Protein AF-A0A1Q4DR49-F1 (afdb_monomer)

Nearest PDB structures (foldseek):
  3uid-assembly2_B  TM=7.063E-01  e=3.836E-02  Mycolicibacterium smegmatis MC2 155
  3q64-assembly1_A-2  TM=7.731E-01  e=1.092E-01  Mesorhizobium loti
  3rd6-assembly2_A  TM=6.400E-01  e=5.640E-02  Mesorhizobium loti
  2ldk-assembly1_A  TM=7.151E-01  e=2.942E-01  Paenarthrobacter aurescens TC1
  4d0u-assembly1_A  TM=2.48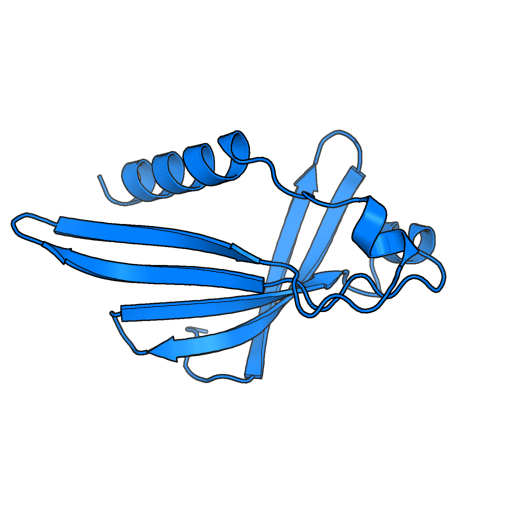2E-01  e=1.535E+00  Snake adenovirus 1

pLDDT: mean 94.17, std 4.78, range [71.62, 98.56]

Sequence (114 aa):
VPIRAIGQVFTMNMHQDALGDYRMVNSVTALVPDARIGWAPKMDPTCELAGKLGDMDASGHTFTYDLREVEGGTEVTQTYEWMSVKDEEFLKMFPLVSEEQLAGTLDRIESAVS

Foldseek 3Di:
DDDDDFQDWDKDWDADPVQGIFMWIWTWHDDDPQFKTKIKTDGDCPTPVVVVCPPFGLTQKMWMWGWDDDVPGIDIDIDTDRPGPDGPVNVVCPPPADPVNVVVVVVVVVVVVD

Mean predicted aligned error: 3.27 Å

Structure (mmCIF, N/CA/C/O backbone):
data_AF-A0A1Q4DR49-F1
#
_entry.id   AF-A0A1Q4DR49-F1
#
loop_
_atom_site.group_PDB
_atom_site.id
_atom_site.type_symbol
_atom_site.label_atom_id
_atom_site.label_alt_id
_atom_site.label_comp_id
_atom_site.label_asym_id
_atom_site.label_entity_id
_atom_site.label_seq_id
_atom_site.pdbx_PDB_ins_code
_atom_site.Cartn_x
_atom_site.Cartn_y
_atom_site.Cartn_z
_atom_site.occupancy
_atom_site.B_iso_or_equiv
_atom_site.auth_seq_id
_atom_site.auth_comp_id
_atom_site.auth_asym_id
_atom_site.auth_atom_id
_atom_site.pdbx_PDB_model_num
ATOM 1 N N . VAL A 1 1 ? -17.355 -4.847 -6.365 1.00 71.62 1 VAL A N 1
ATOM 2 C CA . VAL A 1 1 ? -17.745 -5.833 -5.322 1.00 71.62 1 VAL A CA 1
ATOM 3 C C . VAL A 1 1 ? -16.883 -5.597 -4.094 1.00 71.62 1 VAL A C 1
ATOM 5 O O . VAL A 1 1 ? -15.723 -5.259 -4.295 1.00 71.62 1 VAL A O 1
ATOM 8 N N . PRO A 1 2 ? -17.413 -5.742 -2.869 1.00 88.94 2 PRO A N 1
ATOM 9 C CA . PRO A 1 2 ? -16.619 -5.599 -1.649 1.00 88.94 2 PRO A CA 1
ATOM 10 C C . PRO A 1 2 ? -15.455 -6.600 -1.590 1.00 88.94 2 PRO A C 1
ATOM 12 O O . PRO A 1 2 ? -15.529 -7.677 -2.191 1.00 88.94 2 PRO A O 1
ATOM 15 N N . ILE A 1 3 ? -14.403 -6.254 -0.850 1.00 93.31 3 ILE A N 1
ATOM 16 C CA . ILE A 1 3 ? -13.302 -7.169 -0.525 1.00 93.31 3 ILE A CA 1
ATOM 17 C C . ILE A 1 3 ? -13.786 -8.162 0.536 1.00 93.31 3 ILE A C 1
ATOM 19 O O . ILE A 1 3 ? -14.386 -7.757 1.528 1.00 93.31 3 ILE A O 1
ATOM 23 N N . ARG A 1 4 ? -13.582 -9.465 0.303 1.00 95.31 4 ARG A N 1
ATOM 24 C CA . ARG A 1 4 ? -14.115 -10.539 1.164 1.00 95.31 4 ARG A CA 1
ATOM 25 C C . ARG A 1 4 ? -13.125 -11.649 1.499 1.00 95.31 4 ARG A C 1
ATOM 27 O O . ARG A 1 4 ? -13.431 -12.465 2.362 1.00 95.31 4 ARG A O 1
ATOM 34 N N . ALA A 1 5 ? -11.978 -11.715 0.827 1.00 96.62 5 ALA A N 1
ATOM 35 C CA . ALA A 1 5 ? -11.002 -12.772 1.059 1.00 96.62 5 ALA A CA 1
ATOM 36 C C . ALA A 1 5 ? -9.570 -12.323 0.754 1.00 96.62 5 ALA A C 1
ATOM 38 O O . ALA A 1 5 ? -9.336 -11.476 -0.110 1.00 96.62 5 ALA A O 1
ATOM 39 N N . ILE A 1 6 ? -8.617 -12.965 1.430 1.00 98.31 6 ILE A N 1
ATOM 40 C CA . ILE A 1 6 ? -7.201 -12.951 1.052 1.00 98.31 6 ILE A CA 1
ATOM 41 C C . ILE A 1 6 ? -7.057 -13.555 -0.353 1.00 98.31 6 ILE A C 1
ATOM 43 O O . ILE A 1 6 ? -7.766 -14.494 -0.714 1.00 98.31 6 ILE A O 1
ATOM 47 N N . GLY A 1 7 ? -6.163 -12.987 -1.159 1.00 97.62 7 GLY A N 1
ATOM 48 C CA . GLY A 1 7 ? -5.953 -13.345 -2.561 1.00 97.62 7 GLY A CA 1
ATOM 49 C C . GLY A 1 7 ? -6.934 -12.687 -3.534 1.00 97.62 7 GLY A C 1
ATOM 50 O O . GLY A 1 7 ? -6.721 -12.759 -4.742 1.00 97.62 7 GLY A O 1
ATOM 51 N N . GLN A 1 8 ? -7.983 -12.010 -3.049 1.00 97.94 8 GLN A N 1
ATOM 52 C CA . GLN A 1 8 ? -8.840 -11.205 -3.917 1.00 97.94 8 GLN A CA 1
ATOM 53 C C . GLN A 1 8 ? -8.035 -10.048 -4.518 1.00 97.94 8 GLN A C 1
ATOM 55 O O . GLN A 1 8 ? -7.225 -9.422 -3.838 1.00 97.94 8 GLN A O 1
ATOM 60 N N . VAL A 1 9 ? -8.287 -9.753 -5.792 1.00 97.06 9 VAL A N 1
ATOM 61 C CA . VAL A 1 9 ? -7.601 -8.688 -6.525 1.00 97.06 9 VAL A CA 1
ATOM 62 C C . VAL A 1 9 ? -8.532 -7.499 -6.729 1.00 97.06 9 VAL A C 1
ATOM 64 O O . VAL A 1 9 ? -9.712 -7.667 -7.046 1.00 97.06 9 VAL A O 1
ATOM 67 N N . PHE A 1 10 ? -7.993 -6.293 -6.580 1.00 95.88 10 PHE A N 1
ATOM 68 C CA . PHE A 1 10 ? -8.640 -5.051 -6.987 1.00 95.88 10 PHE A CA 1
ATOM 69 C C . PHE A 1 10 ? -7.643 -4.150 -7.718 1.00 95.88 10 PHE A C 1
ATOM 71 O O . PHE A 1 10 ? -6.445 -4.172 -7.448 1.00 95.88 10 PHE A O 1
ATOM 78 N N . THR A 1 11 ? -8.129 -3.349 -8.660 1.00 95.69 11 THR A N 1
ATOM 79 C CA . THR A 1 11 ? -7.287 -2.441 -9.447 1.00 95.69 11 THR A CA 1
ATOM 80 C C . THR A 1 11 ? -7.507 -0.997 -9.035 1.00 95.69 11 THR A C 1
ATOM 82 O O . THR A 1 11 ? -8.644 -0.598 -8.785 1.00 95.69 11 THR A O 1
ATOM 85 N N . MET A 1 12 ? -6.441 -0.206 -9.033 1.00 94.94 12 MET A N 1
ATOM 86 C CA . MET A 1 12 ? -6.494 1.236 -8.811 1.00 94.94 12 MET A CA 1
ATOM 87 C C . MET A 1 12 ? -5.898 1.950 -10.017 1.00 94.94 12 MET A C 1
ATOM 89 O O . MET A 1 12 ? -4.760 1.674 -10.392 1.00 94.94 12 MET A O 1
ATOM 93 N N . ASN A 1 13 ? -6.670 2.855 -10.617 1.00 95.00 13 ASN A N 1
ATOM 94 C CA . ASN A 1 13 ? -6.129 3.822 -11.565 1.00 95.00 13 ASN A CA 1
ATOM 95 C C . ASN A 1 13 ? -5.482 4.942 -10.751 1.00 95.00 13 ASN A C 1
ATOM 97 O O . ASN A 1 13 ? -6.111 5.494 -9.849 1.00 95.00 13 ASN A O 1
ATOM 101 N N . MET A 1 14 ? -4.229 5.229 -11.058 1.00 93.44 14 MET A N 1
ATOM 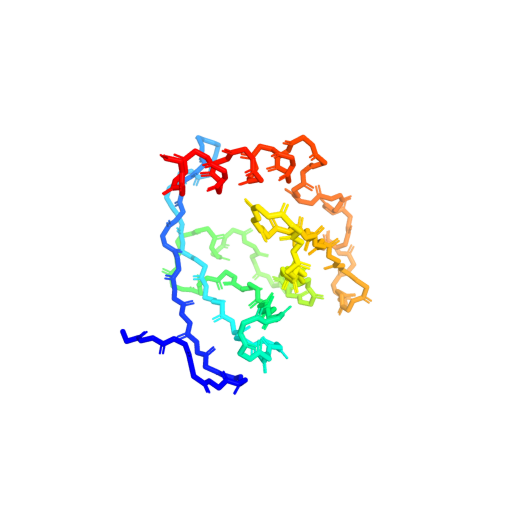102 C CA . MET A 1 14 ? -3.371 6.165 -10.353 1.00 93.44 14 MET A CA 1
ATOM 103 C C . MET A 1 14 ? -2.941 7.264 -11.315 1.00 93.44 14 MET A C 1
ATOM 105 O O . MET A 1 14 ? -2.783 7.017 -12.509 1.00 93.44 14 MET A O 1
ATOM 109 N N . HIS A 1 15 ? -2.697 8.449 -10.772 1.00 90.50 15 HIS A N 1
ATOM 110 C CA . HIS A 1 15 ? -2.059 9.542 -11.486 1.00 90.50 15 HIS A CA 1
ATOM 111 C C . HIS A 1 15 ? -0.909 10.071 -10.640 1.00 90.50 15 HIS A C 1
ATOM 113 O O . HIS A 1 15 ? -1.055 10.254 -9.430 1.00 90.50 15 HIS A O 1
ATOM 119 N N . GLN A 1 16 ? 0.229 10.325 -11.272 1.00 85.94 16 GLN A N 1
ATOM 120 C CA . GLN A 1 16 ? 1.305 11.107 -10.678 1.00 85.94 16 GLN A CA 1
ATOM 121 C C . GLN A 1 16 ? 1.880 12.014 -11.756 1.00 85.94 16 GLN A C 1
ATOM 123 O O . GLN A 1 16 ? 2.253 11.512 -12.809 1.00 85.94 16 GLN A O 1
ATOM 128 N N . ASP A 1 17 ? 2.018 13.311 -11.485 1.00 87.44 17 ASP A N 1
ATOM 129 C CA . ASP A 1 17 ? 2.404 14.313 -12.492 1.00 87.44 17 ASP A CA 1
ATOM 130 C C . ASP A 1 17 ? 3.647 13.920 -13.313 1.00 87.44 17 ASP A C 1
ATOM 132 O O . ASP A 1 17 ? 3.705 14.144 -14.520 1.00 87.44 17 ASP A O 1
ATOM 136 N N . ALA A 1 18 ? 4.635 13.284 -12.675 1.00 85.44 18 ALA A N 1
ATOM 137 C CA . ALA A 1 18 ? 5.864 12.832 -13.328 1.00 85.44 18 ALA A CA 1
ATOM 138 C C . ALA A 1 18 ? 5.713 11.536 -14.149 1.00 85.44 18 ALA A C 1
ATOM 140 O O . ALA A 1 18 ? 6.495 11.300 -15.071 1.00 85.44 18 ALA A O 1
ATOM 141 N N . LEU A 1 19 ? 4.749 10.677 -13.806 1.00 84.25 19 LEU A N 1
ATOM 142 C CA . LEU A 1 19 ? 4.553 9.359 -14.423 1.00 84.25 19 LEU A CA 1
ATOM 143 C C . LEU A 1 19 ? 3.346 9.306 -15.370 1.00 84.25 19 LEU A C 1
ATOM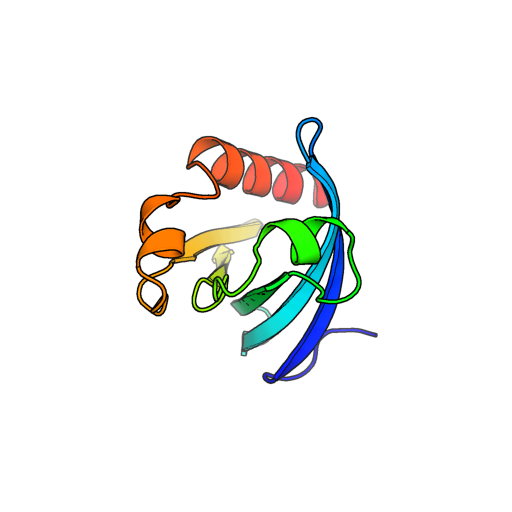 145 O O . LEU A 1 19 ? 3.274 8.399 -16.197 1.00 84.25 19 LEU A O 1
ATOM 149 N N . GLY A 1 20 ? 2.434 10.274 -15.271 1.00 90.25 20 GLY A N 1
ATOM 150 C CA . GLY A 1 20 ? 1.129 10.253 -15.918 1.00 90.25 20 GLY A CA 1
ATOM 151 C C . GLY A 1 20 ? 0.165 9.267 -15.255 1.00 90.25 20 GLY A C 1
ATOM 152 O O . GLY A 1 20 ? 0.280 8.954 -14.066 1.00 90.25 20 GLY A O 1
ATOM 153 N N . ASP A 1 21 ? -0.795 8.788 -16.046 1.00 92.50 21 ASP A N 1
ATOM 154 C CA . ASP A 1 21 ? -1.760 7.776 -15.622 1.00 92.50 21 ASP A CA 1
ATOM 155 C C . ASP A 1 21 ? -1.145 6.374 -15.670 1.00 92.50 21 ASP A C 1
ATOM 157 O O . ASP A 1 21 ? -0.543 5.962 -16.664 1.00 92.50 21 ASP A O 1
ATOM 161 N N . TYR A 1 22 ? -1.345 5.599 -14.610 1.00 92.94 22 TYR A N 1
ATOM 162 C CA . TYR A 1 22 ? -0.946 4.195 -14.550 1.00 92.94 22 TYR A CA 1
ATOM 163 C C . TYR A 1 22 ? -1.948 3.384 -13.732 1.00 92.94 22 TYR A C 1
ATOM 165 O O . TYR A 1 22 ? -2.814 3.926 -13.049 1.00 92.94 22 TYR A O 1
ATOM 173 N N . ARG A 1 23 ? -1.870 2.054 -13.820 1.00 95.12 23 ARG A N 1
ATOM 174 C CA . ARG A 1 23 ? -2.773 1.157 -13.093 1.00 95.12 23 ARG A CA 1
ATOM 175 C C . ARG A 1 23 ? -1.979 0.213 -12.208 1.00 95.12 23 ARG A C 1
ATOM 177 O O . ARG A 1 23 ? -1.025 -0.411 -12.663 1.00 95.12 23 ARG A O 1
ATOM 184 N N . MET A 1 24 ? -2.419 0.085 -10.961 1.00 95.50 24 MET A N 1
ATOM 185 C CA . MET A 1 24 ? -1.903 -0.890 -10.005 1.00 95.50 24 MET A CA 1
ATOM 186 C C . MET A 1 24 ? -2.912 -2.022 -9.833 1.00 95.50 24 MET A C 1
ATOM 188 O O . MET A 1 24 ? -4.108 -1.783 -9.656 1.00 95.50 24 MET A O 1
ATOM 192 N N . VAL A 1 25 ? -2.422 -3.256 -9.863 1.00 96.75 25 VAL A N 1
ATOM 193 C CA . VAL A 1 25 ? -3.158 -4.478 -9.540 1.00 96.75 25 VAL A CA 1
ATOM 194 C C . VAL A 1 25 ? -2.776 -4.876 -8.118 1.00 96.75 25 VAL A C 1
ATOM 196 O O . VAL A 1 25 ? -1.635 -5.243 -7.855 1.00 96.75 25 VAL A O 1
ATOM 199 N N . ASN A 1 26 ? -3.718 -4.779 -7.187 1.00 97.69 26 ASN A N 1
ATOM 200 C CA . ASN A 1 26 ? -3.490 -5.020 -5.767 1.00 97.69 26 ASN A CA 1
ATOM 201 C C . ASN A 1 26 ? -4.080 -6.368 -5.367 1.00 97.69 26 ASN A C 1
ATOM 203 O O . ASN A 1 26 ? -5.263 -6.616 -5.597 1.00 97.69 26 ASN A O 1
ATOM 207 N N . SER A 1 27 ? -3.272 -7.220 -4.743 1.00 98.12 27 SER A N 1
ATOM 208 C CA . SER A 1 27 ? -3.731 -8.490 -4.169 1.00 98.12 27 SER A CA 1
ATOM 209 C C . SER A 1 27 ? -3.896 -8.346 -2.664 1.00 98.12 27 SER A C 1
ATOM 211 O O . SER A 1 27 ? -2.972 -7.898 -1.993 1.00 98.12 27 SER A O 1
ATOM 213 N N . VAL A 1 28 ? -5.047 -8.732 -2.116 1.00 98.50 28 VAL A N 1
ATOM 214 C CA . VAL A 1 28 ? -5.303 -8.690 -0.669 1.00 98.50 28 VAL A CA 1
ATOM 215 C C . VAL A 1 28 ? -4.414 -9.717 0.034 1.00 98.50 28 VAL A C 1
ATOM 217 O O . VAL A 1 28 ? -4.496 -10.908 -0.259 1.00 98.50 28 VAL A O 1
ATOM 220 N N . THR A 1 29 ? -3.579 -9.269 0.968 1.00 98.38 29 THR A N 1
ATOM 221 C CA . THR A 1 29 ? -2.628 -10.106 1.723 1.00 98.38 29 THR A CA 1
ATOM 222 C C . THR A 1 29 ? -3.096 -10.391 3.145 1.00 98.38 29 THR A C 1
ATOM 224 O O . THR A 1 29 ? -2.763 -11.433 3.702 1.00 98.38 29 THR A O 1
ATOM 227 N N . ALA A 1 30 ? -3.905 -9.502 3.720 1.00 98.19 30 ALA A N 1
ATOM 228 C CA . ALA A 1 30 ? -4.509 -9.673 5.032 1.00 98.19 30 ALA A CA 1
ATOM 229 C C . ALA A 1 30 ? -5.943 -9.149 5.012 1.00 98.19 30 ALA A C 1
ATOM 231 O O . ALA A 1 30 ? -6.225 -8.113 4.410 1.00 98.19 30 ALA A O 1
ATOM 232 N N . LEU A 1 31 ? -6.842 -9.862 5.685 1.00 98.19 31 LEU A N 1
ATOM 233 C CA . LEU A 1 31 ? -8.205 -9.405 5.910 1.00 98.19 31 LEU A CA 1
ATOM 234 C C . LEU A 1 31 ? -8.711 -9.968 7.235 1.00 98.19 31 LEU A C 1
ATOM 236 O O . LEU A 1 31 ? -8.936 -11.171 7.357 1.00 98.19 31 LEU A O 1
ATOM 240 N N . VAL A 1 32 ? -8.903 -9.083 8.204 1.00 97.88 32 VAL A N 1
ATOM 241 C CA . VAL A 1 32 ? -9.665 -9.335 9.426 1.00 97.88 32 VAL A CA 1
ATOM 242 C C . VAL A 1 32 ? -10.783 -8.299 9.428 1.00 97.88 32 VAL A C 1
ATOM 244 O O . VAL A 1 32 ? -10.472 -7.108 9.500 1.00 97.88 32 VAL A O 1
ATOM 247 N N . PRO A 1 33 ? -12.057 -8.710 9.283 1.00 94.75 33 PRO A N 1
ATOM 248 C CA . PRO A 1 33 ? -13.177 -7.775 9.268 1.00 94.75 33 PRO A CA 1
ATOM 249 C C . PRO A 1 33 ? -13.087 -6.776 10.424 1.00 94.75 33 PRO A C 1
ATOM 251 O O . PRO A 1 33 ? -12.769 -7.168 11.545 1.00 94.75 33 PRO A O 1
ATOM 254 N N . ASP A 1 34 ? -13.293 -5.499 10.108 1.00 93.56 34 ASP A N 1
ATOM 255 C CA . ASP A 1 34 ? -13.294 -4.359 11.038 1.00 93.56 34 ASP A CA 1
ATOM 256 C C . ASP A 1 34 ? -11.979 -4.088 11.802 1.00 93.56 34 ASP A C 1
ATOM 258 O O . ASP A 1 34 ? -11.913 -3.138 12.573 1.00 93.56 34 ASP A O 1
ATOM 262 N N . ALA A 1 35 ? -10.915 -4.865 11.563 1.00 97.31 35 ALA A N 1
ATOM 263 C CA . ALA A 1 35 ? -9.664 -4.760 12.322 1.00 97.31 35 ALA A CA 1
ATOM 264 C C . ALA A 1 35 ? -8.404 -4.667 11.457 1.00 97.31 35 ALA A C 1
ATOM 266 O O . ALA A 1 35 ? -7.424 -4.056 11.873 1.00 97.31 35 ALA A O 1
ATO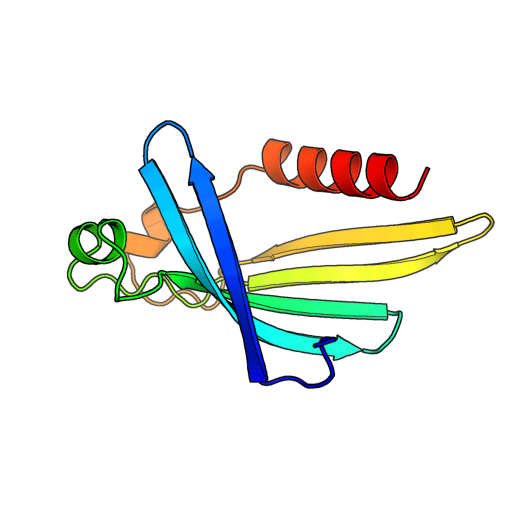M 267 N N . ARG A 1 36 ? -8.375 -5.281 10.267 1.00 98.31 36 ARG A N 1
ATOM 268 C CA . ARG A 1 36 ? -7.181 -5.252 9.413 1.00 98.31 36 ARG A CA 1
ATOM 269 C C . ARG A 1 36 ? -7.492 -5.459 7.944 1.00 98.31 36 ARG A C 1
ATOM 271 O O . ARG A 1 36 ? -8.198 -6.396 7.570 1.00 98.31 36 ARG A O 1
ATOM 278 N N . ILE A 1 37 ? -6.833 -4.679 7.098 1.00 98.19 37 ILE A N 1
ATOM 279 C CA . ILE A 1 37 ? -6.708 -4.967 5.671 1.00 98.19 37 ILE A CA 1
ATOM 280 C C . ILE A 1 37 ? -5.272 -4.730 5.215 1.00 98.19 37 ILE A C 1
ATOM 282 O O . ILE A 1 37 ? -4.658 -3.729 5.564 1.00 98.19 37 ILE A O 1
ATOM 286 N N . GLY A 1 38 ? -4.733 -5.657 4.430 1.00 98.44 38 GLY A N 1
ATOM 287 C CA . GLY A 1 38 ? -3.423 -5.525 3.804 1.00 98.44 38 GLY A CA 1
ATOM 288 C C . GLY A 1 38 ? -3.484 -5.871 2.328 1.00 98.44 38 GLY A C 1
ATOM 289 O O . GLY A 1 38 ? -4.293 -6.710 1.917 1.00 98.44 38 GLY A O 1
ATOM 290 N N . TRP A 1 39 ? -2.642 -5.229 1.525 1.00 98.56 39 TRP A N 1
ATOM 291 C CA . TRP A 1 39 ? -2.543 -5.508 0.099 1.00 98.56 39 TRP A CA 1
ATOM 292 C C . TRP A 1 39 ? -1.119 -5.349 -0.432 1.00 98.56 39 TRP A C 1
ATOM 294 O O . TRP A 1 39 ? -0.341 -4.514 0.027 1.00 98.56 39 TRP A O 1
ATOM 304 N N . ALA A 1 40 ? -0.800 -6.169 -1.430 1.00 98.38 40 ALA A N 1
ATOM 305 C CA . ALA A 1 40 ? 0.430 -6.112 -2.201 1.00 98.38 40 ALA A CA 1
ATOM 306 C C . ALA A 1 40 ? 0.129 -5.488 -3.573 1.00 98.38 40 ALA A C 1
ATOM 308 O O . ALA A 1 40 ? -0.570 -6.116 -4.381 1.00 98.38 40 ALA A O 1
ATOM 309 N N . PRO A 1 41 ? 0.596 -4.261 -3.840 1.00 96.94 41 PRO A N 1
ATOM 310 C CA . PRO A 1 41 ? 0.534 -3.667 -5.167 1.00 96.94 41 PRO A CA 1
ATOM 311 C C . PRO A 1 41 ? 1.499 -4.352 -6.144 1.00 96.94 41 PRO A C 1
ATOM 313 O O . PRO A 1 41 ? 2.597 -4.777 -5.790 1.00 96.94 41 PRO A O 1
ATOM 316 N N . LYS A 1 42 ? 1.088 -4.410 -7.409 1.00 93.81 42 LYS A N 1
ATOM 317 C CA . LYS A 1 42 ? 1.937 -4.723 -8.558 1.00 93.81 42 LYS A CA 1
ATOM 318 C C . LYS A 1 42 ? 1.537 -3.824 -9.722 1.00 93.81 42 LYS A C 1
ATOM 320 O O . LYS A 1 42 ? 0.345 -3.593 -9.932 1.00 93.81 42 LYS A O 1
ATOM 325 N N . MET A 1 43 ? 2.511 -3.322 -10.477 1.00 92.12 43 MET A N 1
ATOM 326 C CA . MET A 1 43 ? 2.221 -2.571 -11.701 1.00 92.12 43 MET A CA 1
ATOM 327 C C . MET A 1 43 ? 1.430 -3.451 -12.671 1.00 92.12 43 MET A C 1
ATOM 329 O O . MET A 1 43 ? 1.767 -4.621 -12.873 1.00 92.12 43 MET A O 1
ATOM 333 N N . ASP A 1 44 ? 0.377 -2.903 -13.271 1.00 92.94 44 ASP A N 1
ATOM 334 C CA . ASP A 1 44 ? -0.332 -3.614 -14.323 1.00 92.94 44 ASP A CA 1
ATOM 335 C C . ASP A 1 44 ? 0.583 -3.801 -15.542 1.00 92.94 44 ASP A C 1
ATOM 337 O O . ASP A 1 44 ? 1.014 -2.799 -16.115 1.00 92.94 44 ASP A O 1
ATOM 341 N N . PRO A 1 45 ? 0.866 -5.040 -15.985 1.00 88.75 45 PRO A N 1
ATOM 342 C CA . PRO A 1 45 ? 1.774 -5.278 -17.103 1.00 88.75 45 PRO A CA 1
ATOM 343 C C . PRO A 1 45 ? 1.274 -4.700 -18.433 1.00 88.75 45 PRO A C 1
ATOM 345 O O . PRO A 1 45 ? 2.049 -4.612 -19.380 1.00 88.75 45 PRO A O 1
ATOM 348 N N . THR A 1 46 ? -0.005 -4.322 -18.539 1.00 88.94 46 THR A N 1
ATOM 349 C CA . THR A 1 46 ? -0.566 -3.738 -19.762 1.00 88.94 46 THR A CA 1
ATOM 350 C C . THR A 1 46 ? -0.435 -2.217 -19.829 1.00 88.94 46 THR A C 1
ATOM 352 O O . THR A 1 46 ? -0.866 -1.637 -20.824 1.00 88.94 46 THR A O 1
ATOM 355 N N . CYS A 1 47 ? 0.069 -1.539 -18.790 1.00 87.81 47 CYS A N 1
ATOM 356 C CA . CYS A 1 47 ? 0.234 -0.083 -18.815 1.00 87.81 47 CYS A CA 1
ATOM 357 C C . CYS A 1 47 ? 1.575 0.323 -19.451 1.00 87.81 47 CYS A C 1
ATO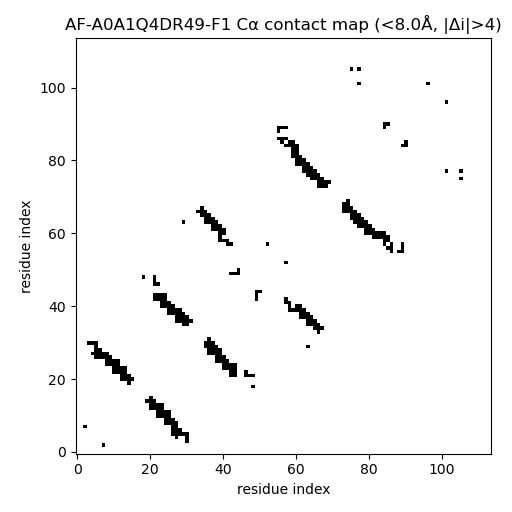M 359 O O . CYS A 1 47 ? 2.561 -0.410 -19.377 1.00 87.81 47 CYS A O 1
ATOM 361 N N . GLU A 1 48 ? 1.642 1.513 -20.057 1.00 85.94 48 GLU A N 1
ATOM 362 C CA . GLU A 1 48 ? 2.871 1.997 -20.714 1.00 85.94 48 GLU A CA 1
ATOM 363 C C . GLU A 1 48 ? 4.061 2.078 -19.750 1.00 85.94 48 GLU A C 1
ATOM 365 O O . GLU A 1 48 ? 5.207 1.829 -20.130 1.00 85.94 48 GLU A O 1
ATOM 370 N N . LEU A 1 49 ? 3.787 2.395 -18.482 1.00 85.69 49 LEU A N 1
ATOM 371 C CA . LEU A 1 49 ? 4.800 2.486 -17.439 1.00 85.69 49 LEU A CA 1
ATOM 372 C C . LEU A 1 49 ? 5.440 1.126 -17.125 1.00 85.69 49 LEU A C 1
ATOM 374 O O . LEU A 1 49 ? 6.630 1.087 -16.823 1.00 85.69 49 LEU A O 1
ATOM 378 N N . ALA A 1 50 ? 4.708 0.015 -17.263 1.00 85.88 50 ALA A N 1
ATOM 379 C CA . ALA A 1 50 ? 5.270 -1.321 -17.074 1.00 85.88 50 ALA A CA 1
ATOM 380 C C . ALA A 1 50 ? 6.375 -1.62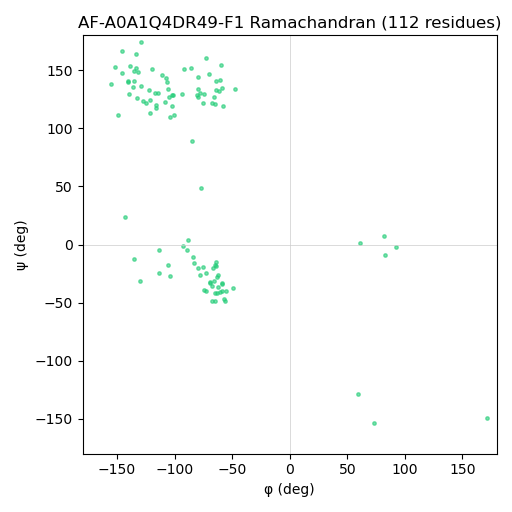1 -18.095 1.00 85.88 50 ALA A C 1
ATOM 382 O O . ALA A 1 50 ? 7.403 -2.185 -17.736 1.00 85.88 50 ALA A O 1
ATOM 383 N N . GLY A 1 51 ? 6.226 -1.149 -19.338 1.00 82.69 51 GLY A N 1
ATOM 384 C CA . GLY A 1 51 ? 7.275 -1.262 -20.354 1.00 82.69 51 GLY A CA 1
ATOM 385 C C . GLY A 1 51 ? 8.565 -0.517 -19.989 1.00 82.69 51 GLY A C 1
ATOM 386 O O . GLY A 1 51 ? 9.641 -0.914 -20.429 1.00 82.69 51 GLY A O 1
ATOM 387 N N . LYS A 1 52 ? 8.484 0.531 -19.156 1.00 85.00 52 LYS A N 1
ATOM 388 C CA . LYS A 1 52 ? 9.658 1.279 -18.668 1.00 85.00 52 LYS A CA 1
ATOM 389 C C . LYS A 1 52 ? 10.379 0.582 -17.512 1.00 85.00 52 LYS A C 1
ATOM 391 O O . LYS A 1 52 ? 11.545 0.886 -17.285 1.00 85.00 52 LYS A O 1
ATOM 396 N N . LEU A 1 53 ? 9.710 -0.329 -16.800 1.00 83.81 53 LEU A N 1
ATOM 397 C CA . LEU A 1 53 ? 10.328 -1.135 -15.741 1.00 83.81 53 LEU A CA 1
ATOM 398 C C . LEU A 1 53 ? 11.223 -2.249 -16.309 1.00 83.81 53 LEU A C 1
ATOM 400 O O . LEU A 1 53 ? 12.100 -2.744 -15.606 1.00 83.81 53 LEU A O 1
ATOM 404 N N . GLY A 1 54 ? 11.046 -2.617 -17.583 1.00 85.19 54 GLY A N 1
ATOM 405 C CA . GLY A 1 54 ? 11.809 -3.696 -18.208 1.00 85.19 54 GLY A CA 1
ATOM 406 C C . GLY A 1 54 ? 11.609 -5.017 -17.462 1.00 85.19 54 GLY A C 1
ATOM 407 O O . GLY A 1 54 ? 10.475 -5.412 -17.201 1.00 85.19 54 GLY A O 1
ATOM 408 N N . ASP A 1 55 ? 12.715 -5.668 -17.101 1.00 88.12 55 ASP A N 1
ATOM 409 C CA . ASP A 1 55 ? 12.717 -6.951 -16.384 1.00 88.12 55 ASP A CA 1
ATOM 410 C C . ASP A 1 55 ? 12.681 -6.802 -14.848 1.00 88.12 55 ASP A C 1
ATOM 412 O O . ASP A 1 55 ? 12.754 -7.804 -14.138 1.00 88.12 55 ASP A O 1
ATOM 416 N N . MET A 1 56 ? 12.579 -5.573 -14.325 1.00 92.00 56 MET A N 1
ATOM 417 C CA . MET A 1 56 ? 12.565 -5.315 -12.882 1.00 92.00 56 MET A CA 1
ATOM 418 C C . MET A 1 56 ? 11.307 -5.893 -12.220 1.00 92.00 56 MET A C 1
ATOM 420 O O . MET A 1 56 ? 10.178 -5.563 -12.600 1.00 92.00 56 MET A O 1
ATOM 424 N N . ASP A 1 57 ? 11.486 -6.695 -11.169 1.00 92.44 57 ASP A N 1
ATOM 425 C CA . ASP A 1 57 ? 10.370 -7.193 -10.360 1.00 92.44 57 ASP A CA 1
ATOM 426 C C . ASP A 1 57 ? 9.973 -6.174 -9.282 1.00 92.44 57 ASP A C 1
ATOM 428 O O . ASP A 1 57 ? 10.442 -6.199 -8.143 1.00 92.44 57 ASP A O 1
ATOM 432 N N . ALA A 1 58 ? 9.059 -5.274 -9.653 1.00 92.81 58 ALA A N 1
ATOM 433 C CA . ALA A 1 58 ? 8.487 -4.257 -8.772 1.00 92.81 58 ALA A CA 1
ATOM 434 C C . ALA A 1 58 ? 7.411 -4.816 -7.810 1.00 92.81 58 ALA A C 1
ATOM 436 O O . ALA A 1 58 ? 6.299 -4.287 -7.725 1.00 92.81 58 ALA A O 1
ATOM 437 N N . SER A 1 59 ? 7.703 -5.925 -7.124 1.00 94.31 59 SER A N 1
ATOM 438 C CA . SER A 1 59 ? 6.793 -6.587 -6.180 1.00 94.31 59 SER A CA 1
ATOM 439 C C . SER A 1 59 ? 7.446 -6.858 -4.819 1.00 94.31 59 SER A C 1
ATOM 441 O O . SER A 1 59 ? 8.624 -6.586 -4.601 1.00 94.31 59 SER A O 1
ATOM 443 N N . GLY A 1 60 ? 6.660 -7.357 -3.860 1.00 96.50 60 GLY A N 1
ATOM 444 C CA . GLY A 1 60 ? 7.144 -7.723 -2.521 1.00 96.50 60 GLY A CA 1
ATOM 445 C C . GLY A 1 60 ? 7.043 -6.618 -1.465 1.00 96.50 60 GLY A C 1
ATOM 446 O O . GLY A 1 60 ? 7.351 -6.866 -0.303 1.00 96.50 60 GLY A O 1
ATOM 447 N N . HIS A 1 61 ? 6.575 -5.428 -1.836 1.00 98.12 61 HIS A N 1
ATOM 448 C CA . HIS A 1 61 ? 6.146 -4.406 -0.883 1.00 98.12 61 HIS A CA 1
ATOM 449 C C . HIS A 1 61 ? 4.651 -4.520 -0.583 1.00 98.12 61 HIS A C 1
ATOM 451 O O . HIS A 1 61 ? 3.877 -4.990 -1.421 1.00 98.12 61 HIS A O 1
ATOM 457 N N . THR A 1 62 ? 4.242 -4.113 0.617 1.00 98.44 62 THR A N 1
ATOM 458 C CA . THR A 1 62 ? 2.849 -4.182 1.061 1.00 98.44 62 THR A CA 1
ATOM 459 C C . THR A 1 62 ? 2.433 -2.932 1.824 1.00 98.44 62 THR A C 1
ATOM 461 O O . THR A 1 62 ? 3.245 -2.241 2.441 1.00 98.44 62 THR A O 1
ATOM 464 N N . PHE A 1 63 ? 1.134 -2.658 1.781 1.00 98.44 63 PHE A N 1
ATOM 465 C CA . PHE A 1 63 ? 0.472 -1.713 2.667 1.00 98.44 63 PHE A CA 1
ATOM 466 C C . PHE A 1 63 ? -0.450 -2.474 3.611 1.00 98.44 63 PHE A C 1
ATOM 468 O O . PHE A 1 63 ? -1.063 -3.470 3.221 1.00 98.44 63 PHE A O 1
ATOM 475 N N . THR A 1 64 ? -0.575 -1.991 4.841 1.00 98.50 64 THR A N 1
ATOM 476 C CA . THR A 1 64 ? -1.563 -2.471 5.808 1.00 98.50 64 THR A CA 1
ATOM 477 C C . THR A 1 64 ? -2.235 -1.292 6.496 1.00 98.50 64 THR A C 1
ATOM 479 O O . THR A 1 64 ? -1.563 -0.323 6.848 1.00 98.50 64 THR A O 1
ATOM 482 N N . TYR A 1 65 ? -3.540 -1.416 6.724 1.00 98.25 65 TYR A N 1
ATOM 483 C CA . TYR A 1 65 ? -4.260 -0.688 7.758 1.00 98.25 65 TYR A CA 1
ATOM 484 C C . TYR A 1 65 ? -4.637 -1.647 8.880 1.00 98.25 65 TYR A C 1
ATOM 486 O O . TYR A 1 65 ? -5.326 -2.640 8.635 1.00 98.25 65 TYR A O 1
ATOM 494 N N . ASP A 1 66 ? -4.198 -1.330 10.092 1.00 98.56 66 ASP A N 1
ATOM 495 C CA . ASP A 1 66 ? -4.702 -1.914 11.330 1.00 98.56 66 ASP A CA 1
ATOM 496 C C . ASP A 1 66 ? -5.650 -0.895 11.979 1.00 98.56 66 ASP A C 1
ATOM 498 O O . ASP A 1 66 ? -5.317 0.286 12.104 1.00 98.56 66 ASP A O 1
ATOM 502 N N . LEU A 1 67 ? -6.852 -1.344 12.331 1.00 98.12 67 LEU A N 1
ATOM 503 C CA . LEU A 1 67 ? -7.935 -0.531 12.866 1.00 98.12 67 LEU A CA 1
ATOM 504 C C . LEU A 1 67 ? -8.206 -0.969 14.302 1.00 98.12 67 LEU A C 1
ATOM 506 O O . LEU A 1 67 ? -8.375 -2.158 14.583 1.00 98.12 67 LEU A O 1
ATOM 510 N N . ARG A 1 68 ? -8.263 -0.001 15.212 1.00 98.12 68 ARG A N 1
ATOM 511 C CA . ARG A 1 68 ? -8.587 -0.226 16.618 1.00 98.12 68 ARG A CA 1
ATOM 512 C C . ARG A 1 68 ? -9.722 0.694 17.029 1.00 98.12 68 ARG A C 1
ATOM 514 O O . ARG A 1 68 ? -9.618 1.911 16.908 1.00 98.12 68 ARG A O 1
ATOM 521 N N . GLU A 1 69 ? -10.799 0.108 17.537 1.00 97.19 69 GLU A N 1
ATOM 522 C CA . GLU A 1 69 ? -11.889 0.878 18.128 1.00 97.19 69 GLU A CA 1
ATOM 523 C C . GLU A 1 69 ? -11.390 1.631 19.369 1.00 97.19 69 GLU A C 1
ATOM 525 O O . GLU A 1 69 ? -10.692 1.073 20.223 1.00 97.19 69 GLU A O 1
ATOM 530 N N . VAL A 1 70 ? -11.741 2.912 19.451 1.00 96.88 70 VAL A N 1
ATOM 531 C CA . VAL A 1 70 ? -11.441 3.797 20.579 1.00 96.88 70 VAL A CA 1
ATOM 532 C C . VAL A 1 70 ? -12.699 4.574 20.956 1.00 96.88 70 VAL A C 1
ATOM 534 O O . VAL A 1 70 ? -13.657 4.645 20.186 1.00 96.88 70 VAL A O 1
ATOM 537 N N . GLU A 1 71 ? -12.721 5.170 22.148 1.00 96.25 71 GLU A N 1
ATOM 538 C CA . GLU A 1 71 ? -13.848 6.014 22.545 1.00 96.25 71 GLU A CA 1
ATOM 539 C C . GLU A 1 71 ? -14.026 7.162 21.539 1.00 96.25 71 GLU A C 1
ATOM 541 O O . GLU A 1 71 ? -13.124 7.972 21.333 1.00 96.25 71 GLU A O 1
ATOM 546 N N . GLY A 1 72 ? -15.195 7.211 20.897 1.00 92.56 72 GLY A N 1
ATOM 547 C CA . GLY A 1 72 ? -15.533 8.256 19.933 1.00 92.56 72 GLY A CA 1
ATOM 548 C C . GLY A 1 72 ? -14.993 8.052 18.515 1.00 92.56 72 GLY A C 1
ATOM 549 O O . GLY A 1 72 ? -15.171 8.954 17.700 1.00 92.56 72 GLY A O 1
ATOM 550 N N . GLY A 1 73 ? -14.383 6.906 18.179 1.00 94.25 73 GLY A N 1
ATOM 551 C CA . GLY A 1 73 ? -13.947 6.666 16.802 1.00 94.25 73 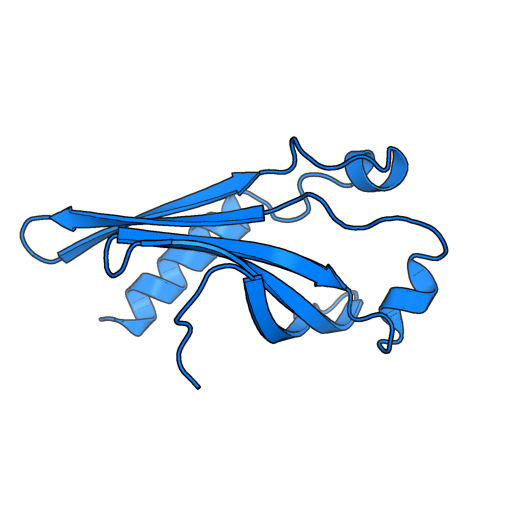GLY A CA 1
ATOM 552 C C . GLY A 1 73 ? -13.094 5.421 16.574 1.00 94.25 73 GLY A C 1
ATOM 553 O O . GLY A 1 73 ? -13.231 4.388 17.228 1.00 94.25 73 GLY A O 1
ATOM 554 N N . THR A 1 74 ? -12.211 5.510 15.585 1.00 96.38 74 THR A N 1
ATOM 555 C CA . THR A 1 74 ? -11.300 4.431 15.198 1.00 96.38 74 THR A CA 1
ATOM 556 C C . THR A 1 74 ? -9.901 4.994 15.035 1.00 96.38 74 THR A C 1
ATOM 558 O O . THR A 1 74 ? -9.685 5.935 14.278 1.00 96.38 74 THR A O 1
ATOM 561 N N . GLU A 1 75 ? -8.943 4.401 15.735 1.00 97.12 75 GLU A N 1
ATOM 562 C CA . GLU A 1 75 ? -7.528 4.629 15.483 1.00 97.12 75 GLU A CA 1
ATOM 563 C C . GLU A 1 75 ? -7.097 3.777 14.286 1.00 97.12 75 GLU A C 1
ATOM 565 O O . GLU A 1 75 ? -7.343 2.568 14.254 1.00 97.12 75 GLU A O 1
ATOM 570 N N . VAL A 1 76 ? -6.452 4.404 13.303 1.00 97.56 76 VAL A N 1
ATOM 571 C CA . VAL A 1 76 ? -5.953 3.737 12.096 1.00 97.56 76 VAL A CA 1
ATOM 572 C C . VAL A 1 76 ? -4.435 3.834 12.068 1.00 97.56 76 VAL A C 1
ATOM 574 O O . VAL A 1 76 ? -3.875 4.926 12.016 1.00 97.56 76 VAL A O 1
ATOM 577 N N . THR A 1 77 ? -3.763 2.686 12.055 1.00 97.75 77 THR A N 1
ATOM 578 C CA . THR A 1 77 ? -2.317 2.604 11.832 1.00 97.75 77 THR A CA 1
ATOM 579 C C . THR A 1 77 ? -2.056 2.168 10.399 1.00 97.75 77 THR A C 1
ATOM 581 O O . THR A 1 77 ? -2.448 1.071 10.002 1.00 97.75 77 THR A O 1
ATOM 584 N N . GLN A 1 78 ? -1.367 3.006 9.622 1.00 98.12 78 GLN A N 1
ATOM 585 C CA . GLN A 1 78 ? -0.863 2.627 8.304 1.00 98.12 78 GLN A CA 1
ATOM 586 C C . GLN A 1 78 ? 0.574 2.121 8.410 1.00 98.12 78 GLN A C 1
ATOM 588 O O . GLN A 1 78 ? 1.440 2.800 8.951 1.00 98.12 78 GLN A O 1
ATOM 593 N N . THR A 1 79 ? 0.839 0.950 7.837 1.00 98.12 79 THR A N 1
ATOM 594 C CA . THR A 1 79 ? 2.196 0.415 7.675 1.00 98.12 79 THR A CA 1
ATOM 595 C C . THR A 1 79 ? 2.514 0.271 6.194 1.00 98.12 79 THR A C 1
ATOM 597 O O . THR A 1 79 ? 1.724 -0.312 5.449 1.00 98.12 79 THR A O 1
ATOM 600 N N . TYR A 1 80 ? 3.6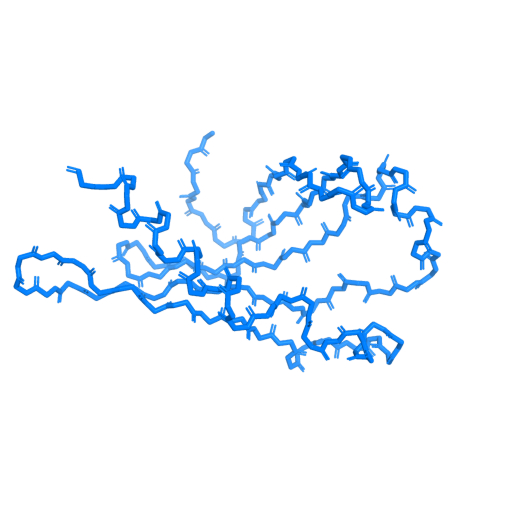74 0.779 5.782 1.00 98.44 80 TYR A N 1
ATOM 601 C CA . TYR A 1 80 ? 4.260 0.527 4.471 1.00 98.44 80 TYR A CA 1
ATOM 602 C C . TYR A 1 80 ? 5.573 -0.231 4.651 1.00 98.44 80 TYR A C 1
ATOM 604 O O . TYR A 1 80 ? 6.492 0.273 5.294 1.00 98.44 80 TYR A O 1
ATOM 612 N N . GLU A 1 81 ? 5.654 -1.450 4.122 1.00 97.12 81 GLU A N 1
ATOM 613 C CA . GLU A 1 81 ? 6.816 -2.321 4.306 1.00 97.12 81 GLU A CA 1
ATOM 614 C C . GLU A 1 81 ? 7.263 -2.956 2.992 1.00 97.12 81 GLU A C 1
ATOM 616 O O . GLU A 1 81 ? 6.482 -3.139 2.061 1.00 97.12 81 GLU A O 1
ATOM 621 N N . TRP A 1 82 ? 8.553 -3.262 2.903 1.00 98.12 82 TRP A N 1
ATOM 622 C CA . TRP A 1 82 ? 9.191 -3.781 1.692 1.00 98.12 82 TRP A CA 1
ATOM 623 C C . TRP A 1 82 ? 10.257 -4.829 2.000 1.00 98.12 82 TRP A C 1
ATOM 625 O O . TRP A 1 82 ? 11.156 -5.079 1.201 1.00 98.12 82 TRP A O 1
ATOM 635 N N . MET A 1 83 ? 10.155 -5.489 3.157 1.00 96.25 83 MET A N 1
ATOM 636 C CA . MET A 1 83 ? 11.123 -6.511 3.572 1.00 96.25 83 MET A CA 1
ATOM 637 C C . MET A 1 83 ? 11.090 -7.756 2.672 1.00 96.25 83 MET A C 1
ATOM 639 O O . MET A 1 83 ? 12.046 -8.534 2.635 1.00 96.25 83 MET A O 1
ATOM 643 N N . SER A 1 84 ? 9.992 -7.953 1.939 1.00 97.12 84 SER A N 1
ATOM 644 C CA . SER A 1 84 ? 9.834 -9.065 1.003 1.00 97.12 84 SER A CA 1
ATOM 645 C C . SER A 1 84 ? 10.243 -8.728 -0.434 1.00 97.12 84 SER A C 1
ATOM 647 O O . SER A 1 84 ? 10.229 -9.636 -1.264 1.00 97.12 84 SER A O 1
ATOM 649 N N . VAL A 1 85 ? 10.669 -7.492 -0.730 1.00 98.12 85 VAL A N 1
ATOM 650 C CA . VAL A 1 85 ? 11.245 -7.122 -2.035 1.00 98.12 85 VAL A CA 1
ATOM 651 C C . VAL A 1 85 ? 12.513 -7.940 -2.291 1.00 98.12 85 VAL A C 1
ATOM 653 O O . VAL A 1 85 ? 13.358 -8.084 -1.404 1.00 98.12 85 VAL A O 1
ATOM 656 N N . LYS A 1 86 ? 12.625 -8.520 -3.493 1.00 97.12 86 LYS A N 1
ATOM 657 C CA . LYS A 1 86 ? 13.754 -9.384 -3.894 1.00 97.12 86 LYS A CA 1
ATOM 658 C C . LYS A 1 86 ? 14.623 -8.798 -4.997 1.00 97.12 86 LYS A C 1
ATOM 660 O O . LYS A 1 86 ? 15.787 -9.170 -5.088 1.00 97.12 86 LYS A O 1
ATOM 665 N N . ASP A 1 87 ? 14.069 -7.909 -5.809 1.00 96.94 87 ASP A N 1
ATOM 666 C CA . ASP A 1 87 ? 14.809 -7.225 -6.860 1.00 96.94 87 ASP A CA 1
ATOM 667 C C . ASP A 1 87 ? 15.706 -6.135 -6.254 1.00 96.94 87 ASP A C 1
ATOM 669 O O . ASP A 1 87 ? 15.235 -5.241 -5.545 1.00 96.94 87 ASP A O 1
ATOM 673 N N . GLU A 1 88 ? 17.015 -6.233 -6.495 1.00 96.69 88 GLU A N 1
ATOM 674 C CA . GLU A 1 88 ? 18.005 -5.318 -5.918 1.00 96.69 88 GLU A CA 1
ATOM 675 C C . GLU A 1 88 ? 17.910 -3.900 -6.491 1.00 96.69 88 GLU A C 1
ATOM 677 O O . GLU A 1 88 ? 18.178 -2.938 -5.770 1.00 96.69 88 GLU A O 1
ATOM 682 N N . GLU A 1 89 ? 17.532 -3.743 -7.762 1.00 94.69 89 GLU A N 1
ATOM 683 C CA . GLU A 1 89 ? 17.375 -2.419 -8.369 1.00 94.69 89 GLU A CA 1
ATOM 684 C C . GLU A 1 89 ? 16.098 -1.750 -7.869 1.00 94.69 89 GLU A C 1
ATOM 686 O O . GLU A 1 89 ? 16.119 -0.565 -7.530 1.00 94.69 89 GLU A O 1
ATOM 691 N N . PHE A 1 90 ? 15.015 -2.515 -7.720 1.00 94.94 90 PHE A N 1
ATOM 692 C CA . PHE A 1 90 ? 13.790 -2.004 -7.118 1.00 94.94 90 PHE A CA 1
ATOM 693 C C . PHE A 1 90 ? 14.010 -1.586 -5.662 1.00 94.94 90 PHE A C 1
ATOM 695 O O . PHE A 1 90 ? 13.557 -0.518 -5.251 1.00 94.94 90 PHE A O 1
ATOM 702 N N . LEU A 1 91 ? 14.766 -2.371 -4.883 1.00 96.94 91 LEU A N 1
ATOM 703 C CA . LEU A 1 91 ? 15.053 -2.066 -3.480 1.00 96.94 91 LEU A CA 1
ATOM 704 C C . LEU A 1 91 ? 15.765 -0.712 -3.302 1.00 96.94 91 LEU A C 1
ATOM 706 O O . LEU A 1 91 ? 15.489 -0.002 -2.334 1.00 96.94 91 LEU A O 1
ATOM 710 N N . LYS A 1 92 ? 16.626 -0.309 -4.248 1.00 96.38 92 LYS A N 1
ATOM 711 C CA . LYS A 1 92 ? 17.317 0.999 -4.231 1.00 96.38 92 LYS A CA 1
ATOM 712 C C . LYS A 1 92 ? 16.371 2.192 -4.379 1.00 96.38 92 LYS A C 1
ATOM 714 O O . LYS A 1 92 ? 16.768 3.312 -4.072 1.00 96.38 92 LYS A O 1
ATOM 719 N N . MET A 1 93 ? 15.147 1.971 -4.855 1.00 93.44 93 MET A N 1
ATOM 720 C CA . MET A 1 93 ? 14.144 3.022 -5.032 1.00 93.44 93 MET A CA 1
ATOM 721 C C . MET A 1 93 ? 13.369 3.325 -3.744 1.00 93.44 93 MET A C 1
ATOM 723 O O . MET A 1 93 ? 12.618 4.298 -3.706 1.00 93.44 93 MET A O 1
ATOM 727 N N . PHE A 1 94 ? 13.507 2.505 -2.696 1.00 95.69 94 PHE A N 1
ATOM 728 C CA . PHE A 1 94 ? 12.739 2.689 -1.470 1.00 95.69 94 PHE A CA 1
ATOM 729 C C . PHE A 1 94 ? 13.324 3.783 -0.565 1.00 95.69 94 PHE A C 1
ATOM 731 O O . PHE A 1 94 ? 14.545 3.899 -0.440 1.00 95.69 94 PHE A O 1
ATOM 738 N N . PRO A 1 95 ? 12.457 4.546 0.125 1.00 95.69 95 PRO A N 1
ATOM 739 C CA . PRO A 1 95 ? 10.997 4.409 0.144 1.00 95.69 95 PRO A CA 1
ATOM 740 C C . PRO A 1 95 ? 10.319 4.998 -1.109 1.00 95.69 95 PRO A C 1
ATOM 742 O O . PRO A 1 95 ? 10.549 6.148 -1.462 1.00 95.69 95 PRO A O 1
ATOM 745 N N . LEU A 1 96 ? 9.422 4.230 -1.748 1.00 92.44 96 LEU A N 1
ATOM 746 C CA . LEU A 1 96 ? 8.627 4.729 -2.891 1.00 92.44 96 LEU A CA 1
ATOM 747 C C . LEU A 1 96 ? 7.538 5.725 -2.478 1.00 92.44 96 LEU A C 1
ATOM 749 O O . LEU A 1 96 ? 7.066 6.509 -3.295 1.00 92.44 96 LEU A O 1
ATOM 753 N N . VAL A 1 97 ? 7.104 5.637 -1.222 1.00 93.25 97 VAL A N 1
ATOM 754 C CA . VAL A 1 97 ? 6.117 6.523 -0.614 1.00 93.25 97 VAL A CA 1
ATOM 755 C C . VAL A 1 97 ? 6.759 7.094 0.636 1.00 93.25 97 VAL A C 1
ATOM 757 O O . VAL A 1 97 ? 7.208 6.334 1.496 1.00 93.25 97 VAL A O 1
ATOM 760 N N . SER A 1 98 ? 6.851 8.418 0.710 1.00 94.25 98 SER A N 1
ATOM 761 C CA . SER A 1 98 ? 7.445 9.106 1.852 1.00 94.25 98 SER A CA 1
ATOM 762 C C . SER A 1 98 ? 6.533 9.047 3.078 1.00 94.25 98 SER A C 1
ATOM 764 O O . SER A 1 98 ? 5.321 8.857 2.969 1.00 94.25 98 SER A O 1
ATOM 766 N N . GLU A 1 99 ? 7.108 9.269 4.258 1.00 95.62 99 GLU A N 1
ATOM 767 C CA . GLU A 1 99 ? 6.348 9.399 5.506 1.00 95.62 99 GLU A CA 1
ATOM 768 C C . GLU A 1 99 ? 5.277 10.499 5.416 1.00 95.62 99 GLU A C 1
ATOM 770 O O . GLU A 1 99 ? 4.140 10.286 5.823 1.00 95.62 99 GLU A O 1
ATOM 775 N N . GLU A 1 100 ? 5.595 11.634 4.788 1.00 96.19 100 GLU A N 1
ATOM 776 C CA . GLU A 1 100 ? 4.644 12.726 4.544 1.00 96.19 100 GLU A CA 1
ATOM 777 C C . GLU A 1 100 ? 3.458 12.282 3.672 1.00 96.19 100 GLU A C 1
ATOM 779 O O . GLU A 1 100 ? 2.309 12.621 3.950 1.00 96.19 100 GLU A O 1
ATOM 784 N N . GLN A 1 101 ? 3.704 11.476 2.635 1.00 94.56 101 GLN A N 1
ATOM 785 C CA . GLN A 1 101 ? 2.636 10.946 1.784 1.00 94.56 101 GLN A CA 1
ATOM 786 C C . GLN A 1 101 ? 1.751 9.927 2.520 1.00 94.56 101 GLN A C 1
ATOM 788 O O . GLN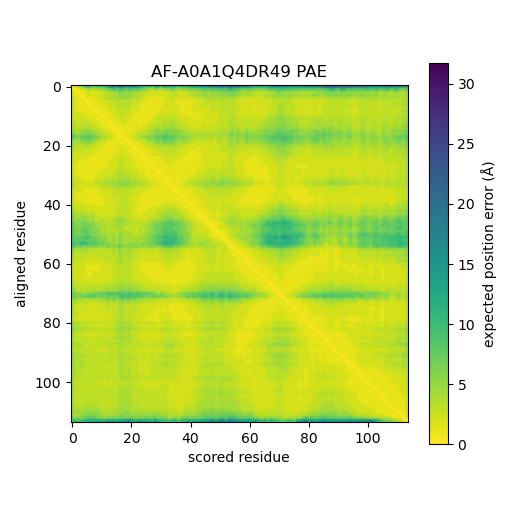 A 1 101 ? 0.544 9.859 2.249 1.00 94.56 101 GLN A O 1
ATOM 793 N N . LEU A 1 102 ? 2.325 9.148 3.444 1.00 96.12 102 LEU A N 1
ATOM 794 C CA . LEU A 1 102 ? 1.570 8.256 4.330 1.00 96.12 102 LEU A CA 1
ATOM 795 C C . LEU A 1 102 ? 0.712 9.068 5.308 1.00 96.12 102 LEU A C 1
ATOM 797 O O . LEU A 1 102 ? -0.494 8.845 5.375 1.00 96.12 102 LEU A O 1
ATOM 801 N N . ALA A 1 103 ? 1.286 10.075 5.971 1.00 95.94 103 ALA A N 1
ATOM 802 C CA . ALA A 1 103 ? 0.547 10.979 6.854 1.00 95.94 103 ALA A CA 1
ATOM 803 C C . ALA A 1 103 ? -0.621 11.655 6.116 1.00 95.94 103 ALA A C 1
ATOM 805 O O . ALA A 1 103 ? -1.770 11.538 6.533 1.00 95.94 103 ALA A O 1
ATOM 806 N N . GLY A 1 104 ? -0.371 12.211 4.927 1.00 96.25 104 GLY A N 1
ATOM 807 C CA . GLY A 1 104 ? -1.426 12.805 4.104 1.00 96.25 104 GLY A CA 1
ATOM 808 C C . GLY A 1 104 ? -2.485 11.802 3.622 1.00 96.25 104 GLY A C 1
ATOM 809 O O . GLY A 1 104 ? -3.577 12.199 3.217 1.00 96.25 104 GLY A O 1
ATOM 810 N N . THR A 1 105 ? -2.201 10.496 3.637 1.00 94.50 105 THR A N 1
ATOM 811 C CA . THR A 1 105 ? -3.226 9.467 3.398 1.00 94.50 105 THR A CA 1
ATOM 812 C C . THR A 1 105 ? -4.168 9.337 4.588 1.00 94.50 105 THR A C 1
ATOM 814 O O . THR A 1 105 ? -5.374 9.225 4.371 1.00 94.50 105 THR A O 1
ATOM 817 N N . LEU A 1 106 ? -3.650 9.399 5.815 1.00 96.00 106 LEU A N 1
ATOM 818 C CA . LEU A 1 106 ? -4.466 9.386 7.029 1.00 96.00 106 LEU A CA 1
ATOM 819 C C . LEU A 1 106 ? -5.356 10.635 7.113 1.00 96.00 106 LEU A C 1
ATOM 821 O O . LEU A 1 106 ? -6.554 10.488 7.340 1.00 96.00 106 LEU A O 1
ATOM 825 N N . ASP A 1 107 ? -4.832 11.817 6.775 1.00 96.19 107 ASP A N 1
ATOM 826 C CA . ASP A 1 107 ? -5.622 13.062 6.725 1.00 96.19 107 ASP A CA 1
ATOM 827 C C . ASP A 1 107 ? -6.808 12.960 5.747 1.00 96.19 107 ASP A C 1
ATOM 829 O O . ASP A 1 107 ? -7.922 13.426 6.011 1.00 96.19 107 ASP A O 1
ATOM 833 N N . ARG A 1 108 ? -6.592 12.319 4.587 1.00 95.31 108 ARG A N 1
ATOM 834 C CA . ARG A 1 108 ? -7.657 12.075 3.599 1.00 95.31 108 ARG A CA 1
ATOM 835 C C . ARG A 1 108 ? -8.700 11.085 4.104 1.00 95.31 108 ARG A C 1
ATOM 837 O O . ARG A 1 108 ? -9.871 11.244 3.770 1.00 95.31 108 ARG A O 1
ATOM 844 N N . ILE A 1 109 ? -8.290 10.069 4.865 1.00 93.62 109 ILE A N 1
ATOM 845 C CA . ILE A 1 109 ? -9.219 9.119 5.488 1.00 93.62 109 ILE A CA 1
ATOM 846 C C . ILE A 1 109 ? -10.081 9.848 6.517 1.00 93.62 109 ILE A C 1
ATOM 848 O O . ILE A 1 109 ? -11.300 9.732 6.444 1.00 93.62 109 ILE A O 1
ATOM 852 N N . GLU A 1 110 ? -9.477 10.642 7.403 1.00 93.38 110 GLU A N 1
ATOM 853 C CA . GLU A 1 110 ? -10.199 11.450 8.395 1.00 93.38 110 GLU A CA 1
ATOM 854 C C . GLU A 1 110 ? -11.209 12.390 7.722 1.00 93.38 110 GLU A C 1
ATOM 856 O O . GLU A 1 110 ? -12.389 12.408 8.076 1.00 93.38 110 GLU A O 1
ATOM 861 N N . SER A 1 111 ? -10.780 13.090 6.669 1.00 94.81 111 SER A N 1
ATOM 862 C CA . SER A 1 111 ? -11.639 14.003 5.902 1.00 94.81 111 SER A CA 1
ATOM 863 C C . SER A 1 111 ? -12.810 13.302 5.204 1.00 94.81 111 SER A C 1
ATOM 865 O O . SER A 1 111 ? -13.829 13.931 4.941 1.00 94.81 111 SER A O 1
ATOM 867 N N . ALA A 1 112 ? -12.668 12.022 4.852 1.00 93.31 112 ALA A N 1
ATOM 868 C CA . ALA A 1 112 ? -13.705 11.258 4.161 1.00 93.31 112 ALA A CA 1
ATOM 869 C C . ALA A 1 112 ? -14.774 10.683 5.107 1.00 93.31 112 ALA A C 1
ATOM 871 O O . ALA A 1 112 ? -15.826 10.254 4.629 1.00 93.31 112 ALA A O 1
ATOM 872 N N . VAL A 1 113 ? -14.499 10.637 6.415 1.00 89.94 113 VAL A N 1
ATOM 873 C CA . VAL A 1 113 ? -15.404 10.079 7.438 1.00 89.94 113 VAL A CA 1
ATOM 874 C C . VAL A 1 113 ? -15.948 11.122 8.419 1.00 89.94 113 VAL A C 1
ATOM 876 O O . VAL A 1 113 ? -16.776 10.769 9.259 1.00 89.94 113 VAL A O 1
ATOM 879 N N . SER A 1 114 ? -15.492 12.373 8.308 1.00 77.06 114 SER A N 1
ATOM 880 C CA . SER A 1 114 ? -15.992 13.536 9.059 1.00 77.06 114 SER A CA 1
ATOM 881 C C . SER A 1 114 ? -17.233 14.142 8.408 1.00 77.06 114 SER A C 1
ATOM 883 O O . SER A 1 114 ? -18.143 14.558 9.161 1.00 77.06 114 SER A O 1
#

Radius of gyration: 15.3 Å; Cα contacts (8 Å, |Δi|>4): 173; chains: 1; bounding box: 36×28×43 Å

Solvent-accessible surface area (backbone atoms only — not comparable to full-atom values): 6774 Å² total; per-residue (Å²): 130,84,91,86,53,63,69,44,72,52,75,46,84,44,75,41,94,91,75,43,77,44,43,36,41,28,34,26,71,38,71,41,90,93,36,33,43,23,31,32,53,29,70,32,78,88,35,77,68,37,67,74,49,63,88,61,56,69,42,45,36,37,43,34,42,42,44,42,86,47,96,94,50,70,48,75,48,79,47,80,49,51,88,61,42,75,36,71,73,54,56,71,56,59,72,85,66,50,71,69,58,52,52,55,49,53,56,50,51,52,67,74,76,110

Secondary structure (DSSP, 8-state):
----STT-EEEEEEEETTTEEEEEEEEEEEEETTTEEEEEEEE-TTSHHHHHHTT----S-EEEEEEEEETTEEEEEEEEE-TT---HHHHTT--SS-HHHHHHHHHHHHHHH-